Protein AF-A0A251TG34-F1 (afdb_monomer_lite)

Foldseek 3Di:
DDPDDDPVVCVVLVPPPVNVVVLVVQCCPLVPDPFDPQVSVLSNLLSVLLVVLVSVQVCCCVPVVDDDDVVVSVVSSLVSSVVCCVVPPPPDPDDSVCSVVVVCVSRGD

Sequence (109 aa):
MCICSNEESTRWCRIQQVFALELKDLANIHKSNNGSQRWKKVVSLVTQAAIWVIWKSRNEAVFEGKQPYVNKMKEEIKMLGYTWIKSRVKNVSISWSDWCNFDLICFGV

Organism: Helianthus annuus (NCBI:txid4232)

Radius of gyration: 16.5 Å; chains: 1; bounding box: 30×48×39 Å

Structure (mmCIF, N/CA/C/O backbone):
data_AF-A0A251TG34-F1
#
_entry.id   AF-A0A251TG34-F1
#
loop_
_atom_site.group_PDB
_atom_site.id
_atom_site.type_symbol
_atom_site.label_atom_id
_atom_site.label_alt_id
_atom_site.label_comp_id
_atom_site.label_asym_id
_atom_site.label_entity_id
_atom_site.label_seq_id
_atom_site.pdbx_PDB_ins_code
_atom_site.Cartn_x
_atom_site.Cartn_y
_atom_site.Cartn_z
_atom_site.occupancy
_atom_site.B_iso_or_equiv
_atom_site.auth_seq_id
_atom_site.auth_comp_id
_atom_site.auth_asym_id
_atom_site.auth_atom_id
_atom_site.pdbx_PDB_model_num
ATOM 1 N N . MET A 1 1 ? 6.131 -38.479 13.793 1.00 33.00 1 MET A N 1
ATOM 2 C CA . MET A 1 1 ? 6.778 -37.161 13.969 1.00 33.00 1 MET A CA 1
ATOM 3 C C . MET A 1 1 ? 5.825 -36.127 13.390 1.00 33.00 1 MET A C 1
ATOM 5 O O . MET A 1 1 ? 5.392 -36.294 12.259 1.00 33.00 1 MET A O 1
ATOM 9 N N . CYS A 1 2 ? 5.338 -35.224 14.234 1.00 27.62 2 CYS A N 1
ATOM 10 C CA . CYS A 1 2 ? 4.005 -34.624 14.150 1.00 27.62 2 CYS A CA 1
ATOM 11 C C . CYS A 1 2 ? 3.811 -33.640 12.983 1.00 27.62 2 CYS A C 1
ATOM 13 O O . CYS A 1 2 ? 4.526 -32.649 12.887 1.00 27.62 2 CYS A O 1
ATOM 15 N N . ILE A 1 3 ? 2.777 -33.870 12.166 1.00 37.56 3 ILE A N 1
ATOM 16 C CA . ILE A 1 3 ? 2.163 -32.858 11.293 1.00 37.56 3 ILE A CA 1
ATOM 17 C C . ILE A 1 3 ? 0.923 -32.339 12.034 1.00 37.56 3 ILE A C 1
ATOM 19 O O . ILE A 1 3 ? -0.199 -32.726 11.738 1.00 37.56 3 ILE A O 1
ATOM 23 N N . CYS A 1 4 ? 1.139 -31.505 13.050 1.00 40.94 4 CYS A N 1
ATOM 24 C CA . CYS A 1 4 ? 0.082 -30.773 13.754 1.00 40.94 4 CYS A CA 1
ATOM 25 C C . CYS A 1 4 ? 0.560 -29.333 13.959 1.00 40.94 4 CYS A C 1
ATOM 27 O O . CYS A 1 4 ? 1.052 -29.009 15.034 1.00 40.94 4 CYS A O 1
ATOM 29 N N . SER A 1 5 ? 0.518 -28.471 12.935 1.00 41.12 5 SER A N 1
ATOM 30 C CA . SER A 1 5 ? 0.885 -27.049 13.128 1.00 41.12 5 SER A CA 1
ATOM 31 C C . SER A 1 5 ? 0.214 -26.051 12.176 1.00 41.12 5 SER A C 1
ATOM 33 O O . SER A 1 5 ? 0.706 -24.939 12.046 1.00 41.12 5 SER A O 1
ATOM 35 N N . ASN A 1 6 ? -0.902 -26.389 11.520 1.00 44.41 6 ASN A N 1
ATOM 36 C CA . ASN A 1 6 ? -1.619 -25.406 10.684 1.00 44.41 6 ASN A CA 1
ATOM 37 C C . ASN A 1 6 ? -2.959 -24.930 11.265 1.00 44.41 6 ASN A C 1
ATOM 39 O O . ASN A 1 6 ? -3.567 -24.028 10.695 1.00 44.41 6 ASN A O 1
ATOM 43 N N . GLU A 1 7 ? -3.411 -25.476 12.398 1.00 45.06 7 GLU A N 1
ATOM 44 C CA . GLU A 1 7 ? -4.741 -25.159 12.944 1.00 45.06 7 GLU A CA 1
ATOM 45 C C . GLU A 1 7 ? -4.711 -24.266 14.199 1.00 45.06 7 GLU A C 1
ATOM 47 O O . GLU A 1 7 ? -5.684 -23.575 14.491 1.00 45.06 7 GLU A O 1
ATOM 52 N N . GLU A 1 8 ? -3.581 -24.174 14.910 1.00 43.03 8 GLU A N 1
ATOM 53 C CA . GLU A 1 8 ? -3.487 -23.315 16.103 1.00 43.03 8 GLU A CA 1
ATOM 54 C C . GLU A 1 8 ? -3.207 -21.841 15.781 1.00 43.03 8 GLU A C 1
ATOM 56 O O . GLU A 1 8 ? -3.725 -20.955 16.464 1.00 43.03 8 GLU A O 1
ATOM 61 N N . SER A 1 9 ? -2.465 -21.531 14.712 1.00 45.62 9 SER A N 1
ATOM 62 C CA . SER A 1 9 ? -2.134 -20.134 14.386 1.00 45.62 9 SER A CA 1
ATOM 63 C C . SER A 1 9 ? -3.344 -19.324 13.903 1.00 45.62 9 SER A C 1
ATOM 65 O O . SER A 1 9 ? -3.435 -18.124 14.164 1.00 45.62 9 SER A O 1
ATOM 67 N N . THR A 1 10 ? -4.312 -19.957 13.235 1.00 45.34 10 THR A N 1
ATOM 68 C CA . THR A 1 10 ? -5.528 -19.279 12.748 1.00 45.34 10 THR A CA 1
ATOM 69 C C . THR A 1 10 ? -6.458 -18.889 13.897 1.00 45.34 10 THR A C 1
ATOM 71 O O . THR A 1 10 ? -7.059 -17.810 13.875 1.00 45.34 10 THR A O 1
ATOM 74 N N . ARG A 1 11 ? -6.517 -19.729 14.938 1.00 45.06 11 ARG A N 1
ATOM 75 C CA . ARG A 1 11 ? -7.343 -19.534 16.132 1.00 45.06 11 ARG A CA 1
ATOM 76 C C . ARG A 1 11 ? -6.800 -18.430 17.044 1.00 45.06 11 ARG A C 1
ATOM 78 O O . ARG A 1 11 ? -7.590 -17.657 17.584 1.00 45.06 11 ARG A O 1
ATOM 85 N N . TRP A 1 12 ? -5.476 -18.296 17.138 1.00 41.66 12 TRP A N 1
ATOM 86 C CA . TRP A 1 12 ? -4.817 -17.192 17.850 1.00 41.66 12 TRP A CA 1
ATOM 87 C C . TRP A 1 12 ? -5.003 -15.840 17.157 1.00 41.66 12 TRP A C 1
ATOM 89 O O . TRP A 1 12 ? -5.286 -14.843 17.816 1.00 41.66 12 TRP A O 1
ATOM 99 N N . CYS A 1 13 ? -4.912 -15.794 15.827 1.00 53.34 13 CYS A N 1
ATOM 100 C CA . CYS A 1 13 ? -4.999 -14.528 15.099 1.00 53.34 13 CYS A CA 1
ATOM 101 C C . CYS A 1 13 ? -6.440 -14.085 14.761 1.00 53.34 13 CYS A C 1
ATOM 103 O O . CYS A 1 13 ? -6.615 -12.989 14.228 1.00 53.34 13 CYS A O 1
ATOM 105 N N . ARG A 1 14 ? -7.474 -14.913 15.014 1.00 51.19 14 ARG A N 1
ATOM 106 C CA . ARG A 1 14 ? -8.870 -14.701 14.545 1.00 51.19 14 ARG A CA 1
ATOM 107 C C . ARG A 1 14 ? -8.937 -14.226 13.082 1.00 51.19 14 ARG A C 1
ATOM 109 O O . ARG A 1 14 ? -9.779 -13.402 12.694 1.00 51.19 14 ARG A O 1
ATOM 116 N N . ILE A 1 15 ? -8.016 -14.707 12.252 1.00 53.34 15 ILE A N 1
ATOM 117 C CA . ILE A 1 15 ? -8.010 -14.389 10.828 1.00 53.34 15 ILE A CA 1
ATOM 118 C C . ILE A 1 15 ? -9.104 -15.257 10.219 1.00 53.34 15 ILE A C 1
ATOM 120 O O . ILE A 1 15 ? -9.033 -16.482 10.279 1.00 53.34 15 ILE A O 1
ATOM 124 N N . GLN A 1 16 ? -10.150 -14.620 9.686 1.00 49.69 16 GLN A N 1
ATOM 125 C CA . GLN A 1 16 ? -11.198 -15.329 8.959 1.00 49.69 16 GLN A CA 1
ATOM 126 C C . GLN A 1 16 ? -10.549 -16.143 7.839 1.00 49.69 16 GLN A C 1
ATOM 128 O O . GLN A 1 16 ? -9.743 -15.623 7.070 1.00 49.69 16 GLN A O 1
ATOM 133 N N . GLN A 1 17 ? -10.908 -17.418 7.756 1.00 49.72 17 GLN A N 1
ATOM 134 C CA . GLN A 1 17 ? -10.348 -18.376 6.805 1.00 49.72 17 GLN A CA 1
ATOM 135 C C . GLN A 1 17 ? -10.550 -17.931 5.342 1.00 49.72 17 GLN A C 1
ATOM 137 O O . GLN A 1 17 ? -9.680 -18.159 4.506 1.00 49.72 17 GLN A O 1
ATOM 142 N N . VAL A 1 18 ? -11.637 -17.192 5.073 1.00 49.31 18 VAL A N 1
ATOM 143 C CA . VAL A 1 18 ? -11.920 -16.504 3.797 1.00 49.31 18 VAL A CA 1
ATOM 144 C C . VAL A 1 18 ? -10.809 -15.516 3.434 1.00 49.31 18 VAL A C 1
ATOM 146 O O . VAL A 1 18 ? -10.332 -15.511 2.307 1.00 49.31 18 VAL A O 1
ATOM 149 N N . PHE A 1 19 ? -10.313 -14.759 4.416 1.00 52.78 19 PHE A N 1
ATOM 150 C CA . PHE A 1 19 ? -9.220 -13.814 4.220 1.00 52.78 19 PHE A CA 1
ATOM 151 C C . PHE A 1 19 ? -7.936 -14.544 3.823 1.00 52.78 19 PHE A C 1
ATOM 153 O O . PHE A 1 19 ? -7.281 -14.153 2.873 1.00 52.78 19 PHE A O 1
ATOM 160 N N . ALA A 1 20 ? -7.581 -15.647 4.490 1.00 52.34 20 ALA A N 1
ATOM 161 C CA . ALA A 1 20 ? -6.376 -16.409 4.144 1.00 52.34 20 ALA A CA 1
ATOM 162 C C . ALA A 1 20 ? -6.421 -16.985 2.715 1.00 52.34 20 ALA A C 1
ATOM 164 O O . ALA A 1 20 ? -5.388 -17.036 2.044 1.00 52.34 20 ALA A O 1
ATOM 165 N N . LEU A 1 21 ? -7.610 -17.383 2.253 1.00 53.66 21 LEU A N 1
AT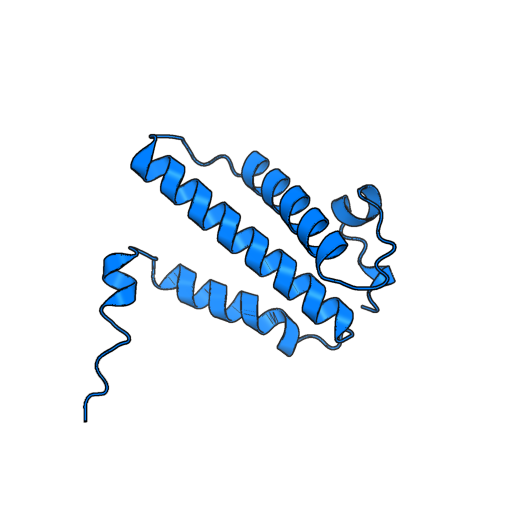OM 166 C CA . LEU A 1 21 ? -7.848 -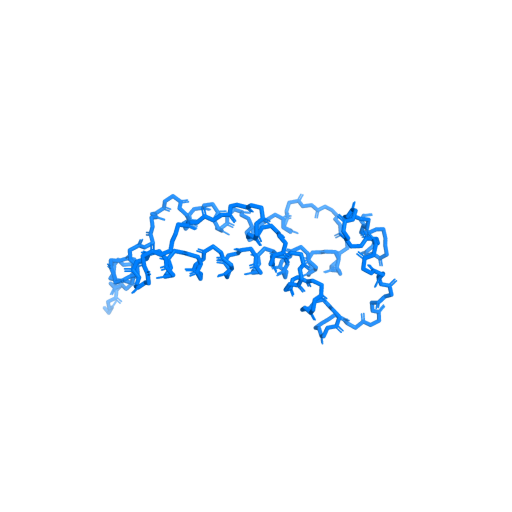17.826 0.881 1.00 53.66 21 LEU A CA 1
ATOM 167 C C . LEU A 1 21 ? -7.648 -16.665 -0.109 1.00 53.66 21 LEU A C 1
ATOM 169 O O . LEU A 1 21 ? -6.792 -16.751 -0.986 1.00 53.66 21 LEU A O 1
ATOM 173 N N . GLU A 1 22 ? -8.326 -15.538 0.118 1.00 58.38 22 GLU A N 1
ATOM 174 C CA . GLU A 1 22 ? -8.205 -14.332 -0.711 1.00 58.38 22 GLU A CA 1
ATOM 175 C C . GLU A 1 22 ? -6.775 -13.776 -0.731 1.00 58.38 22 GLU A C 1
ATOM 177 O O . GLU A 1 22 ? -6.289 -13.346 -1.772 1.00 58.38 22 GLU A O 1
ATOM 182 N N . LEU A 1 23 ? -6.053 -13.827 0.394 1.00 58.25 23 LEU A N 1
ATOM 183 C CA . LEU A 1 23 ? -4.654 -13.409 0.474 1.00 58.25 23 LEU A CA 1
ATOM 184 C C . LEU A 1 23 ? -3.731 -14.323 -0.323 1.00 58.25 23 LEU A C 1
ATOM 186 O O . LEU A 1 23 ? -2.774 -13.839 -0.925 1.00 58.25 23 LEU A O 1
ATOM 190 N N . LYS A 1 24 ? -3.998 -15.631 -0.333 1.00 60.75 24 LYS A N 1
ATOM 191 C CA . LYS A 1 24 ? -3.239 -16.595 -1.132 1.00 60.75 24 LYS A CA 1
ATOM 192 C C . LYS A 1 24 ? -3.466 -16.354 -2.623 1.00 60.75 24 LYS A C 1
ATOM 194 O O . LYS A 1 24 ? -2.510 -16.410 -3.396 1.00 60.75 24 LYS A O 1
ATOM 199 N N . ASP A 1 25 ? -4.692 -16.033 -3.013 1.00 62.25 25 ASP A N 1
ATOM 200 C CA . ASP A 1 25 ? -5.040 -15.733 -4.400 1.00 62.25 25 ASP A CA 1
ATOM 201 C C . ASP A 1 25 ? -4.455 -14.383 -4.838 1.00 62.25 25 ASP A C 1
ATOM 203 O O . ASP A 1 25 ? -3.781 -14.302 -5.867 1.00 62.25 25 ASP A O 1
ATOM 207 N N . LEU A 1 26 ? -4.564 -13.354 -3.994 1.00 60.84 26 LEU A N 1
ATOM 208 C CA . LEU A 1 26 ? -3.962 -12.034 -4.198 1.00 60.84 26 LEU A CA 1
ATOM 209 C C . LEU A 1 26 ? -2.423 -12.099 -4.238 1.00 60.84 26 LEU A C 1
ATOM 211 O O . LEU A 1 26 ? -1.786 -11.401 -5.029 1.00 60.84 26 LEU A O 1
ATOM 215 N N . ALA A 1 27 ? -1.809 -12.971 -3.434 1.00 60.53 27 ALA A N 1
ATOM 216 C CA . ALA A 1 27 ? -0.375 -13.246 -3.479 1.00 60.53 27 ALA A CA 1
ATOM 217 C C . ALA A 1 27 ? 0.044 -13.981 -4.763 1.00 60.53 27 ALA A C 1
ATOM 219 O O . ALA A 1 27 ? 1.183 -13.838 -5.197 1.00 60.53 27 ALA A O 1
ATOM 220 N N . ASN A 1 28 ? -0.856 -14.736 -5.399 1.00 63.50 28 ASN A N 1
ATOM 221 C CA . ASN A 1 28 ? -0.576 -15.477 -6.628 1.00 63.50 28 ASN A CA 1
ATOM 222 C C . ASN A 1 28 ? -0.937 -14.716 -7.917 1.00 63.50 28 ASN A C 1
ATOM 224 O O . ASN A 1 28 ?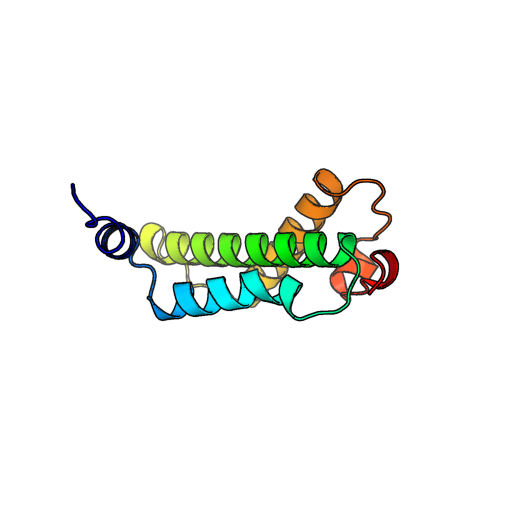 -0.589 -15.204 -8.992 1.00 63.50 28 ASN A O 1
ATOM 228 N N . ILE A 1 29 ? -1.532 -13.516 -7.850 1.00 64.00 29 ILE A N 1
ATOM 229 C CA . ILE A 1 29 ? -1.832 -12.669 -9.031 1.00 64.00 29 ILE A CA 1
ATOM 230 C C . ILE A 1 29 ? -0.599 -12.450 -9.916 1.00 64.00 29 ILE A C 1
ATOM 232 O O . ILE A 1 29 ? -0.681 -12.401 -11.142 1.00 64.00 29 ILE A O 1
ATOM 236 N N . HIS A 1 30 ? 0.585 -12.365 -9.313 1.00 59.44 30 HIS A N 1
ATOM 237 C CA . HIS A 1 30 ? 1.819 -12.182 -10.065 1.00 59.44 30 HIS A CA 1
ATOM 238 C C . HIS A 1 30 ? 2.222 -13.426 -10.889 1.00 59.44 30 HIS A C 1
ATOM 240 O O . HIS A 1 30 ? 3.113 -13.341 -11.733 1.00 59.44 30 HIS A O 1
ATOM 246 N N . LYS A 1 31 ? 1.650 -14.609 -10.623 1.00 61.97 31 LYS A N 1
ATOM 247 C CA . LYS A 1 31 ? 1.973 -15.864 -11.325 1.00 61.97 31 LYS A CA 1
ATOM 248 C C . LYS A 1 31 ? 1.120 -16.068 -12.574 1.00 61.97 31 LYS A C 1
ATOM 250 O O . LYS A 1 31 ? 1.616 -16.677 -13.513 1.00 61.97 31 LYS A O 1
ATOM 255 N N . SER A 1 32 ? -0.105 -15.545 -12.595 1.00 57.31 32 SER A N 1
ATOM 256 C CA . SER A 1 32 ? -1.039 -15.685 -13.720 1.00 57.31 32 SER A CA 1
ATOM 257 C C . SER A 1 32 ? -0.855 -14.634 -14.819 1.00 57.31 32 SER A C 1
ATOM 259 O O . SER A 1 32 ? -1.343 -14.842 -15.924 1.00 57.31 32 SER A O 1
ATOM 261 N N . ASN A 1 33 ? -0.137 -13.534 -14.551 1.00 59.38 33 ASN A N 1
ATOM 262 C CA . ASN A 1 33 ? 0.080 -12.463 -15.528 1.00 59.38 33 ASN A CA 1
ATOM 26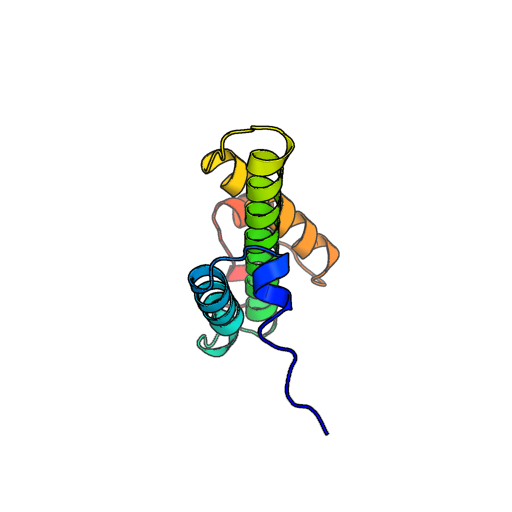3 C C . ASN A 1 33 ? 1.442 -12.545 -16.244 1.00 59.38 33 ASN A C 1
ATOM 265 O O . ASN A 1 33 ? 2.478 -12.826 -15.628 1.00 59.38 33 ASN A O 1
ATOM 269 N N . ASN A 1 34 ? 1.446 -12.201 -17.537 1.00 61.31 34 ASN A N 1
ATOM 270 C CA . ASN A 1 34 ? 2.625 -12.143 -18.418 1.00 61.31 34 ASN A CA 1
ATOM 271 C C . ASN A 1 34 ? 3.495 -10.877 -18.241 1.00 61.31 34 ASN A C 1
ATOM 273 O O . ASN A 1 34 ? 4.367 -10.620 -19.064 1.00 61.31 34 ASN A O 1
ATOM 277 N N . GLY A 1 35 ? 3.293 -10.097 -17.174 1.00 67.94 35 GLY A N 1
ATOM 278 C CA . GLY A 1 35 ? 4.067 -8.874 -16.925 1.00 67.94 35 GLY A CA 1
ATOM 279 C C . GLY A 1 35 ? 5.526 -9.141 -16.534 1.00 67.94 35 GLY A C 1
ATOM 280 O O . GLY A 1 35 ? 5.891 -10.247 -16.113 1.00 67.94 35 GLY A O 1
ATOM 281 N N . SER A 1 36 ? 6.377 -8.114 -16.612 1.00 78.56 36 SER A N 1
ATOM 282 C CA . SER A 1 36 ? 7.789 -8.245 -16.235 1.00 78.56 36 SER A CA 1
ATOM 283 C C . SER A 1 36 ? 7.971 -8.664 -14.764 1.00 78.56 36 SER A C 1
ATOM 285 O O . SER A 1 36 ? 7.128 -8.415 -13.897 1.00 78.56 36 SER A O 1
ATOM 287 N N . GLN A 1 37 ? 9.131 -9.240 -14.427 1.00 79.00 37 GLN A N 1
ATOM 288 C CA . GLN A 1 37 ? 9.477 -9.559 -13.029 1.00 79.00 37 GLN A CA 1
ATOM 289 C C . GLN A 1 37 ? 9.428 -8.328 -12.115 1.00 79.00 37 GLN A C 1
ATOM 291 O O . GLN A 1 37 ? 9.123 -8.420 -10.924 1.00 79.00 37 GLN A O 1
ATOM 296 N N . ARG A 1 38 ? 9.703 -7.153 -12.685 1.00 79.75 38 ARG A N 1
ATOM 297 C CA . ARG A 1 38 ? 9.641 -5.885 -11.973 1.00 79.75 38 ARG A CA 1
ATOM 298 C C . ARG A 1 38 ? 8.201 -5.510 -11.639 1.00 79.75 38 ARG A C 1
ATOM 300 O O . ARG A 1 38 ? 7.933 -5.162 -10.491 1.00 79.75 38 ARG A O 1
ATOM 307 N N . TRP A 1 39 ? 7.286 -5.643 -12.598 1.00 81.81 39 TRP A N 1
ATOM 308 C CA . TRP A 1 39 ? 5.855 -5.434 -12.385 1.00 81.81 39 TRP A CA 1
ATOM 309 C C . TRP A 1 39 ? 5.304 -6.392 -11.324 1.00 81.81 39 TRP A C 1
ATOM 311 O O . TRP A 1 39 ? 4.674 -5.963 -10.358 1.00 81.81 39 TRP A O 1
ATOM 321 N N . LYS A 1 40 ? 5.652 -7.681 -11.420 1.00 80.88 40 LYS A N 1
ATOM 322 C CA . LYS A 1 40 ? 5.272 -8.713 -10.441 1.00 80.88 40 LYS A CA 1
ATOM 323 C C . LYS A 1 40 ? 5.703 -8.350 -9.019 1.00 80.88 40 LYS A C 1
ATOM 325 O O . LYS A 1 40 ? 4.919 -8.472 -8.077 1.00 80.88 40 LYS A O 1
ATOM 330 N N . LYS A 1 41 ? 6.932 -7.845 -8.864 1.00 82.31 41 LYS A N 1
ATOM 331 C CA . LYS A 1 41 ? 7.461 -7.381 -7.574 1.00 82.31 41 LYS A CA 1
ATOM 332 C C . LYS A 1 41 ? 6.696 -6.172 -7.032 1.00 82.31 41 LYS A C 1
ATOM 334 O O . LYS A 1 41 ? 6.433 -6.118 -5.834 1.00 82.31 41 LYS A O 1
ATOM 339 N N . VAL A 1 42 ? 6.332 -5.221 -7.892 1.00 84.00 42 VAL A N 1
ATOM 340 C CA . VAL A 1 42 ? 5.530 -4.048 -7.509 1.00 84.00 42 VAL A CA 1
ATOM 341 C C . VAL A 1 42 ? 4.153 -4.470 -7.020 1.00 84.00 42 VAL A C 1
ATOM 343 O O . VAL A 1 42 ? 3.780 -4.113 -5.906 1.00 84.00 42 VAL A O 1
ATOM 346 N N . VAL A 1 43 ? 3.438 -5.291 -7.790 1.00 81.75 43 VAL A N 1
ATOM 347 C CA . VAL A 1 43 ? 2.110 -5.792 -7.408 1.00 81.75 43 VAL A CA 1
ATOM 348 C C . VAL A 1 43 ? 2.172 -6.542 -6.082 1.00 81.75 43 VAL A C 1
ATOM 350 O O . VAL A 1 43 ? 1.386 -6.258 -5.184 1.00 81.75 43 VAL A O 1
ATOM 353 N N . SER A 1 44 ? 3.162 -7.421 -5.899 1.00 82.88 44 SER A N 1
ATOM 354 C CA . SER A 1 44 ? 3.344 -8.123 -4.625 1.00 82.88 44 SER A CA 1
ATOM 355 C C . SER A 1 44 ? 3.570 -7.170 -3.444 1.00 82.88 44 SER A C 1
ATOM 357 O O . SER A 1 44 ? 3.092 -7.457 -2.348 1.00 82.88 44 SER A O 1
ATOM 359 N N . LEU A 1 45 ? 4.298 -6.063 -3.626 1.00 86.44 45 LEU A N 1
ATOM 360 C CA . LEU A 1 45 ? 4.518 -5.074 -2.564 1.00 86.44 45 LEU A CA 1
ATOM 361 C C . LEU A 1 45 ? 3.232 -4.314 -2.218 1.00 86.44 45 LEU A C 1
ATOM 363 O O . LEU A 1 45 ? 2.965 -4.090 -1.040 1.00 86.44 45 LEU A O 1
ATOM 367 N N . VAL A 1 46 ? 2.418 -3.962 -3.217 1.00 86.81 46 VAL A N 1
ATOM 368 C CA . VAL A 1 46 ? 1.106 -3.323 -3.000 1.00 86.81 46 VAL A CA 1
ATOM 369 C C . VAL A 1 46 ? 0.159 -4.250 -2.272 1.00 86.81 46 VAL A C 1
ATOM 371 O O . VAL A 1 46 ? -0.483 -3.836 -1.313 1.00 86.81 46 VAL A O 1
ATOM 374 N N . THR A 1 47 ? 0.110 -5.511 -2.694 1.00 84.62 47 THR A N 1
ATOM 375 C CA . THR A 1 47 ? -0.658 -6.555 -2.025 1.00 84.62 47 THR A CA 1
ATOM 376 C C . THR A 1 47 ? -0.276 -6.628 -0.550 1.00 84.62 47 THR A C 1
ATOM 378 O O . THR A 1 47 ? -1.142 -6.532 0.311 1.00 84.62 47 THR A O 1
ATOM 381 N N . GLN A 1 48 ? 1.018 -6.701 -0.228 1.00 85.38 48 GLN A N 1
ATOM 382 C CA . GLN A 1 48 ? 1.475 -6.722 1.166 1.00 85.38 48 GLN A CA 1
ATOM 383 C C . GLN A 1 48 ? 1.085 -5.447 1.935 1.00 85.38 48 GLN A C 1
ATOM 385 O O . GLN A 1 48 ? 0.682 -5.538 3.093 1.00 85.38 48 GLN A O 1
ATOM 390 N N . ALA A 1 49 ? 1.153 -4.272 1.300 1.00 88.81 49 ALA A N 1
ATOM 391 C CA . ALA A 1 49 ? 0.720 -3.014 1.908 1.00 88.81 49 ALA A CA 1
ATOM 392 C C . ALA A 1 49 ? -0.792 -3.006 2.201 1.00 88.81 49 ALA A C 1
ATOM 394 O O . ALA A 1 49 ? -1.206 -2.587 3.280 1.00 88.81 49 ALA A O 1
ATOM 395 N N . ALA A 1 50 ? -1.613 -3.527 1.283 1.00 87.00 50 ALA A N 1
ATOM 396 C CA . ALA A 1 50 ? -3.053 -3.685 1.474 1.00 87.00 50 ALA A CA 1
ATOM 397 C C . ALA A 1 50 ? -3.374 -4.595 2.662 1.00 87.00 50 ALA A C 1
ATOM 399 O O . ALA A 1 50 ? -4.144 -4.216 3.544 1.00 87.00 50 ALA A O 1
ATOM 400 N N . ILE A 1 51 ? -2.717 -5.754 2.731 1.00 86.50 51 ILE A N 1
ATOM 401 C CA . ILE A 1 51 ? -2.865 -6.707 3.837 1.00 86.50 51 ILE A CA 1
ATOM 402 C C . ILE A 1 51 ? -2.522 -6.045 5.169 1.00 86.50 51 ILE A C 1
ATOM 404 O O . ILE A 1 51 ? -3.277 -6.169 6.134 1.00 86.50 51 ILE A O 1
ATOM 408 N N . TRP A 1 52 ? -1.405 -5.317 5.211 1.00 89.38 52 TRP A N 1
ATOM 409 C CA . TRP A 1 52 ? -0.957 -4.618 6.407 1.00 89.38 52 TRP A CA 1
ATOM 410 C C . TRP A 1 52 ? -1.976 -3.585 6.894 1.00 89.38 52 TRP A C 1
ATOM 412 O O . TRP A 1 52 ? -2.332 -3.588 8.071 1.00 89.38 52 TRP A O 1
ATOM 422 N N . VAL A 1 53 ? -2.484 -2.730 6.001 1.00 90.56 53 VAL A N 1
ATOM 423 C CA . VAL A 1 53 ? -3.474 -1.700 6.361 1.00 90.56 53 VAL A CA 1
ATOM 424 C C . VAL A 1 53 ? -4.778 -2.331 6.847 1.00 90.56 53 VAL A C 1
ATOM 426 O O . VAL A 1 53 ? -5.367 -1.851 7.814 1.00 90.56 53 VAL A O 1
ATOM 429 N N . ILE A 1 54 ? -5.214 -3.434 6.235 1.00 87.12 54 ILE A N 1
ATOM 430 C CA . ILE A 1 54 ? -6.418 -4.147 6.677 1.00 87.12 54 ILE A CA 1
ATOM 431 C C . ILE A 1 54 ? -6.218 -4.753 8.065 1.00 87.12 54 ILE A C 1
ATOM 433 O O . ILE A 1 54 ? -7.069 -4.583 8.938 1.00 87.12 54 ILE A O 1
ATOM 437 N N . TRP A 1 55 ? -5.089 -5.422 8.294 1.00 89.62 55 TRP A N 1
ATOM 438 C CA . TRP A 1 55 ? -4.753 -5.966 9.607 1.00 89.62 55 TRP A CA 1
ATOM 439 C C . TRP A 1 55 ? -4.688 -4.866 10.675 1.00 89.62 55 TRP A C 1
ATOM 441 O O . TRP A 1 55 ? -5.314 -4.991 11.727 1.00 89.62 55 TRP A O 1
ATOM 451 N N . LYS A 1 56 ? -4.012 -3.752 10.375 1.00 90.31 56 LYS A N 1
ATOM 452 C CA . LYS A 1 56 ? -3.910 -2.589 11.263 1.00 90.31 56 LYS A CA 1
ATOM 453 C C . LYS A 1 56 ? -5.290 -2.014 11.590 1.00 90.31 56 LYS A C 1
ATOM 455 O O . LYS A 1 56 ? -5.601 -1.840 12.761 1.00 90.31 56 LYS A O 1
ATOM 460 N N . SER A 1 57 ? -6.140 -1.791 10.585 1.00 90.19 57 SER A N 1
ATOM 461 C CA . SER A 1 57 ? -7.492 -1.258 10.793 1.00 90.19 57 SER A CA 1
ATOM 462 C C . SER A 1 57 ? -8.358 -2.182 11.653 1.00 90.19 57 SER A C 1
ATOM 464 O O . SER A 1 57 ? -9.106 -1.706 12.505 1.00 90.19 57 SER A O 1
ATOM 466 N N . ARG A 1 58 ? -8.234 -3.505 11.488 1.00 86.44 58 ARG A N 1
ATOM 467 C CA . ARG A 1 58 ? -8.927 -4.476 12.348 1.00 86.44 58 ARG A CA 1
ATOM 468 C C . ARG A 1 58 ? -8.449 -4.403 13.795 1.00 86.44 58 ARG A C 1
ATOM 470 O O . ARG A 1 58 ? -9.274 -4.481 14.699 1.00 86.44 58 ARG A O 1
ATOM 477 N N . ASN A 1 59 ? -7.148 -4.241 14.017 1.00 89.31 59 ASN A N 1
ATOM 478 C CA . ASN A 1 59 ? -6.611 -4.078 15.364 1.00 89.31 59 ASN A CA 1
ATOM 479 C C . ASN A 1 59 ? -7.077 -2.772 16.005 1.00 89.31 59 ASN A C 1
ATOM 481 O O . ASN A 1 59 ? -7.525 -2.792 17.144 1.00 89.31 59 ASN A O 1
ATOM 485 N N . GLU A 1 60 ? -7.049 -1.658 15.275 1.00 90.06 60 GLU A N 1
ATOM 486 C CA . GLU A 1 60 ? -7.579 -0.380 15.763 1.00 90.06 60 GLU A CA 1
ATOM 487 C C . GLU A 1 60 ? -9.069 -0.493 16.139 1.00 90.06 60 GLU A C 1
ATOM 489 O O . GLU A 1 60 ? -9.497 0.043 17.159 1.00 90.06 60 GLU A O 1
ATOM 494 N N . ALA A 1 61 ? -9.860 -1.249 15.373 1.00 87.81 61 ALA A N 1
ATOM 495 C CA . ALA A 1 61 ? -11.260 -1.496 15.707 1.00 87.81 61 ALA A CA 1
ATOM 496 C C . ALA A 1 61 ? -11.440 -2.332 16.980 1.00 87.81 61 ALA A C 1
ATOM 498 O O . ALA A 1 61 ? -12.312 -2.034 17.793 1.00 87.81 61 ALA A O 1
ATOM 499 N N . VAL A 1 62 ? -10.613 -3.363 17.171 1.00 87.38 62 VAL A N 1
ATOM 500 C CA . VAL A 1 62 ? -10.702 -4.267 18.327 1.00 87.38 62 VAL A CA 1
ATOM 501 C C . VAL A 1 62 ? -10.168 -3.624 19.608 1.00 87.38 62 VAL A C 1
ATOM 503 O O . VAL A 1 62 ? -10.784 -3.779 20.659 1.00 87.38 62 VAL A O 1
ATOM 506 N N . PHE A 1 63 ? -9.032 -2.931 19.540 1.00 90.44 63 PHE A N 1
ATOM 507 C CA . PHE A 1 63 ? -8.316 -2.436 20.720 1.00 90.44 63 PHE A CA 1
ATOM 508 C C . PHE A 1 63 ? -8.616 -0.974 21.050 1.00 90.44 63 PHE A C 1
ATOM 510 O O . PHE A 1 63 ? -8.536 -0.591 22.213 1.00 90.44 63 PHE A O 1
ATOM 517 N N . GLU A 1 64 ? -8.970 -0.161 20.054 1.00 93.12 64 GLU A N 1
ATOM 518 C CA . GLU A 1 64 ? -9.194 1.280 20.230 1.00 93.12 64 GLU A CA 1
ATOM 519 C C . GLU A 1 64 ? -10.649 1.691 19.952 1.00 93.12 64 GLU A C 1
ATOM 521 O O . GLU A 1 64 ? -10.990 2.866 20.070 1.00 93.12 64 GLU A O 1
ATOM 526 N N . GLY A 1 65 ? -11.517 0.750 19.557 1.00 89.50 65 GLY A N 1
ATOM 527 C CA . GLY A 1 65 ? -12.920 1.025 19.228 1.00 89.50 65 GLY A CA 1
ATOM 528 C C . GLY A 1 65 ? -13.111 1.903 17.985 1.00 89.50 65 GLY A C 1
ATOM 529 O O . GLY A 1 65 ? -14.191 2.457 17.777 1.00 89.50 65 GLY A O 1
ATOM 530 N N . LYS A 1 66 ? -12.074 2.060 17.151 1.00 88.69 66 LYS A N 1
ATOM 531 C CA . LYS A 1 66 ? -12.127 2.887 15.939 1.00 88.69 66 LYS A CA 1
ATOM 532 C C . LYS A 1 66 ? -12.899 2.179 14.828 1.00 88.69 66 LYS A C 1
ATOM 534 O O . LYS A 1 66 ? -12.619 1.035 14.490 1.00 88.69 66 LYS A O 1
ATOM 539 N N . GLN A 1 67 ? -13.832 2.878 14.191 1.00 88.25 67 GLN A N 1
ATOM 540 C CA . GLN A 1 67 ? -14.552 2.320 13.045 1.00 88.25 67 GLN A CA 1
ATOM 541 C C . GLN A 1 67 ? -13.652 2.284 11.794 1.00 88.25 67 GLN A C 1
ATOM 543 O O . GLN A 1 67 ? -13.031 3.302 11.468 1.00 88.25 67 GLN A O 1
ATOM 548 N N . PRO A 1 68 ? -13.581 1.152 11.065 1.00 86.62 68 PRO A N 1
ATOM 549 C CA . PRO A 1 68 ? -12.863 1.078 9.798 1.00 86.62 68 PRO A CA 1
ATOM 550 C C . PRO A 1 68 ? -13.416 2.086 8.786 1.00 86.62 68 PRO A C 1
ATOM 552 O O . PRO A 1 68 ? -14.612 2.099 8.498 1.00 86.62 68 PRO A O 1
ATOM 555 N N . TYR A 1 69 ? -12.541 2.909 8.205 1.00 89.62 69 TYR A N 1
ATOM 556 C CA . TYR A 1 69 ? -12.918 3.863 7.163 1.00 89.62 69 TYR A CA 1
ATOM 557 C C . TYR A 1 69 ? -12.196 3.545 5.856 1.00 89.62 69 TYR A C 1
ATOM 559 O O . TYR A 1 69 ? -11.009 3.825 5.683 1.00 89.62 69 TYR A O 1
ATOM 567 N N . VAL A 1 70 ? -12.941 2.963 4.917 1.00 86.88 70 VAL A N 1
ATOM 568 C CA . VAL A 1 70 ? -12.402 2.395 3.673 1.00 86.88 70 VAL A CA 1
ATOM 569 C C . VAL A 1 70 ? -11.627 3.420 2.840 1.00 86.88 70 VAL A C 1
ATOM 571 O O . VAL A 1 70 ? -10.592 3.074 2.276 1.00 86.88 70 VAL A O 1
ATOM 574 N N . ASN A 1 71 ? -12.069 4.680 2.767 1.00 89.44 71 ASN A N 1
ATOM 575 C CA . ASN A 1 71 ? -11.353 5.694 1.979 1.00 89.44 71 ASN A CA 1
ATOM 576 C C . ASN A 1 71 ? -9.991 6.034 2.594 1.00 89.44 71 ASN A C 1
ATOM 578 O O . ASN A 1 71 ? -8.992 6.034 1.879 1.00 89.44 71 ASN A O 1
ATOM 582 N N . LYS A 1 72 ? -9.922 6.197 3.920 1.00 90.06 72 LYS A N 1
ATOM 583 C CA . LYS A 1 72 ? -8.646 6.383 4.625 1.00 90.06 72 LYS A CA 1
ATOM 584 C C . LYS A 1 72 ? -7.733 5.171 4.465 1.00 90.06 72 LYS A C 1
ATOM 586 O O . LYS A 1 72 ? -6.542 5.330 4.235 1.00 90.06 72 LYS A O 1
ATOM 591 N N . MET A 1 73 ? -8.282 3.957 4.511 1.00 91.25 73 MET A N 1
ATOM 592 C CA . MET A 1 73 ? -7.496 2.750 4.246 1.00 91.25 73 MET A CA 1
ATOM 593 C C . MET A 1 73 ? -6.926 2.752 2.823 1.00 91.25 73 MET A C 1
ATOM 595 O O . MET A 1 73 ? -5.750 2.463 2.643 1.00 91.25 73 MET A O 1
ATOM 599 N N . LYS A 1 74 ? -7.715 3.123 1.805 1.00 88.00 74 LYS A N 1
ATOM 600 C CA . LYS A 1 74 ? -7.227 3.243 0.419 1.00 88.00 74 LYS A CA 1
ATOM 601 C C . LYS A 1 74 ? -6.077 4.248 0.307 1.00 88.00 74 LYS A C 1
ATOM 603 O O . LYS A 1 74 ? -5.088 3.961 -0.364 1.00 88.00 74 LYS A O 1
ATOM 608 N N . GLU A 1 75 ? -6.188 5.399 0.964 1.00 92.44 75 GLU A N 1
ATOM 609 C CA . GLU A 1 75 ? -5.126 6.410 1.009 1.00 92.44 75 GLU A CA 1
ATOM 610 C C . GLU A 1 75 ? -3.869 5.882 1.712 1.00 92.44 75 GLU A C 1
ATOM 612 O O . GLU A 1 75 ? -2.770 6.008 1.172 1.00 92.44 75 GLU A O 1
ATOM 617 N N . GLU A 1 76 ? -4.020 5.213 2.859 1.00 94.00 76 GLU A N 1
ATOM 618 C CA . GLU A 1 76 ? -2.910 4.569 3.572 1.00 94.00 76 GLU A CA 1
ATOM 619 C C . GLU A 1 76 ? -2.214 3.513 2.708 1.00 94.00 76 GLU A C 1
ATOM 621 O O . GLU A 1 76 ? -0.985 3.471 2.665 1.00 94.00 76 GLU A O 1
ATOM 626 N N . ILE A 1 77 ? -2.971 2.710 1.954 1.00 91.44 77 ILE A N 1
ATOM 627 C CA . ILE A 1 77 ? -2.413 1.720 1.024 1.00 91.44 77 ILE A CA 1
ATOM 628 C C . ILE A 1 77 ? -1.609 2.409 -0.078 1.00 91.44 77 ILE A C 1
ATOM 630 O O . ILE A 1 77 ? -0.492 1.980 -0.370 1.00 91.44 77 ILE A O 1
ATOM 634 N N . LYS A 1 78 ? -2.133 3.491 -0.673 1.00 90.56 78 LYS A N 1
ATOM 635 C CA . LYS A 1 78 ? -1.406 4.261 -1.695 1.00 90.56 78 LYS A CA 1
ATOM 636 C C . LYS A 1 78 ? -0.106 4.831 -1.129 1.00 90.56 78 LYS A C 1
ATOM 638 O O . LYS A 1 78 ? 0.940 4.657 -1.754 1.00 90.56 78 LYS A O 1
ATOM 643 N N . MET A 1 79 ? -0.151 5.461 0.045 1.00 94.44 79 MET A N 1
ATOM 644 C CA . MET A 1 79 ? 1.022 6.063 0.689 1.00 94.44 79 MET A CA 1
ATOM 645 C C . MET A 1 79 ? 2.076 5.012 1.053 1.00 94.44 79 MET A C 1
ATOM 647 O O . MET A 1 79 ? 3.255 5.162 0.717 1.00 94.44 79 MET A O 1
ATOM 651 N N . LEU A 1 80 ? 1.654 3.920 1.695 1.00 94.25 80 LEU A N 1
ATOM 652 C CA . LEU A 1 80 ? 2.544 2.845 2.127 1.00 94.25 80 LEU A CA 1
ATOM 653 C C . LEU A 1 80 ? 3.147 2.113 0.924 1.00 94.25 80 LEU A C 1
ATOM 655 O O . LEU A 1 80 ? 4.358 1.899 0.879 1.00 94.25 80 LEU A O 1
ATOM 659 N N . GLY A 1 81 ? 2.324 1.805 -0.082 1.00 91.94 81 GLY A N 1
ATOM 660 C CA . GLY A 1 81 ? 2.751 1.166 -1.323 1.00 91.94 81 GLY A CA 1
ATOM 661 C C . GLY A 1 81 ? 3.802 1.988 -2.067 1.00 91.94 81 GLY A C 1
ATOM 662 O O . GLY A 1 81 ? 4.871 1.466 -2.385 1.00 91.94 81 GLY A O 1
ATOM 663 N N . TYR A 1 82 ? 3.562 3.288 -2.264 1.00 91.81 82 TYR A N 1
ATOM 664 C CA . TYR A 1 82 ? 4.535 4.186 -2.897 1.00 91.81 82 TYR A CA 1
ATOM 665 C C . TYR A 1 82 ? 5.852 4.252 -2.116 1.00 91.81 82 TYR A C 1
ATOM 667 O O . TYR A 1 82 ? 6.931 4.104 -2.692 1.0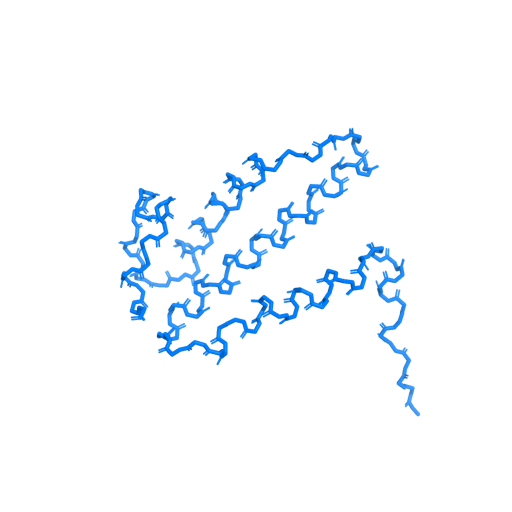0 91.81 82 TYR A O 1
ATOM 675 N N . THR A 1 83 ? 5.769 4.397 -0.791 1.00 93.69 83 THR A N 1
ATOM 676 C CA . THR A 1 83 ? 6.941 4.433 0.096 1.00 93.69 83 THR A CA 1
ATOM 677 C C . THR A 1 83 ? 7.762 3.146 -0.010 1.00 93.69 83 THR A C 1
ATOM 679 O O . THR A 1 83 ? 8.992 3.177 -0.116 1.00 93.69 83 THR A O 1
ATOM 682 N N . TRP A 1 84 ? 7.101 1.988 -0.029 1.00 93.38 84 TRP A N 1
ATOM 683 C CA . TRP A 1 84 ? 7.768 0.693 -0.156 1.00 93.38 84 TRP A CA 1
ATOM 684 C C . TRP A 1 84 ? 8.385 0.491 -1.534 1.00 93.38 84 TRP A C 1
ATOM 686 O O . TRP A 1 84 ? 9.481 -0.053 -1.639 1.00 93.38 84 TRP A O 1
ATOM 696 N N . ILE A 1 85 ? 7.736 0.961 -2.593 1.00 90.69 85 ILE A N 1
ATOM 697 C CA . ILE A 1 85 ? 8.279 0.870 -3.947 1.00 90.69 85 ILE A CA 1
ATOM 698 C C . ILE A 1 85 ? 9.533 1.729 -4.089 1.00 90.69 85 ILE A C 1
ATOM 700 O O . ILE A 1 85 ? 10.558 1.219 -4.543 1.00 90.69 85 ILE A O 1
ATOM 704 N N . LYS A 1 86 ? 9.488 2.995 -3.652 1.00 90.38 86 LYS A N 1
ATOM 705 C CA . LYS A 1 86 ? 10.636 3.915 -3.733 1.00 90.38 86 LYS A CA 1
ATOM 706 C C . LYS A 1 86 ? 11.833 3.425 -2.913 1.00 90.38 86 LYS A C 1
ATOM 708 O O . LYS A 1 86 ? 12.965 3.685 -3.303 1.00 90.38 86 LYS A O 1
ATOM 713 N N . SER A 1 87 ? 11.598 2.696 -1.820 1.00 90.56 87 SER A N 1
ATOM 714 C CA . SER A 1 87 ? 12.662 2.155 -0.961 1.00 90.56 87 SER A CA 1
ATOM 715 C C . SER A 1 87 ? 13.166 0.761 -1.361 1.00 90.56 87 SER A C 1
ATOM 717 O O . SER A 1 87 ? 14.339 0.461 -1.152 1.00 90.56 87 SER A O 1
ATOM 719 N N . ARG A 1 88 ? 12.321 -0.116 -1.929 1.00 85.94 88 ARG A N 1
ATOM 720 C CA . ARG A 1 88 ? 12.646 -1.548 -2.144 1.00 85.94 88 ARG A CA 1
ATOM 721 C C . ARG A 1 88 ? 12.832 -1.957 -3.605 1.00 85.94 88 ARG A C 1
ATOM 723 O O . ARG A 1 88 ? 13.271 -3.083 -3.882 1.00 85.94 88 ARG A O 1
ATOM 730 N N . VAL A 1 89 ? 12.492 -1.090 -4.556 1.00 84.31 89 VAL A N 1
ATOM 731 C CA . VAL A 1 89 ? 12.635 -1.360 -5.990 1.00 84.31 89 VAL A CA 1
ATOM 732 C C . VAL A 1 89 ? 13.676 -0.406 -6.575 1.00 84.31 89 VAL A C 1
ATOM 734 O O . VAL A 1 89 ? 13.517 0.810 -6.552 1.00 84.31 89 VAL A O 1
ATOM 737 N N . LYS A 1 90 ? 14.767 -0.966 -7.112 1.00 82.50 90 LYS A N 1
ATOM 738 C CA . LYS A 1 90 ? 15.849 -0.183 -7.723 1.00 82.50 90 LYS A CA 1
ATOM 739 C C . LYS A 1 90 ? 15.370 0.514 -9.005 1.00 82.50 90 LYS A C 1
ATOM 741 O O . LYS A 1 90 ? 14.510 -0.012 -9.718 1.00 82.50 90 LYS A O 1
ATOM 746 N N . ASN A 1 91 ? 15.958 1.676 -9.296 1.00 80.81 91 ASN A N 1
ATOM 747 C CA . ASN A 1 91 ? 15.765 2.465 -10.521 1.00 80.81 91 ASN A CA 1
ATOM 748 C C . ASN A 1 91 ? 14.307 2.856 -10.821 1.00 80.81 91 ASN A C 1
ATOM 750 O O . ASN A 1 91 ? 13.923 2.935 -11.987 1.00 80.81 91 ASN A O 1
ATOM 754 N N . VAL A 1 92 ? 13.454 3.015 -9.802 1.00 81.94 92 VAL A N 1
ATOM 755 C CA . VAL A 1 92 ? 12.045 3.394 -10.001 1.00 81.94 9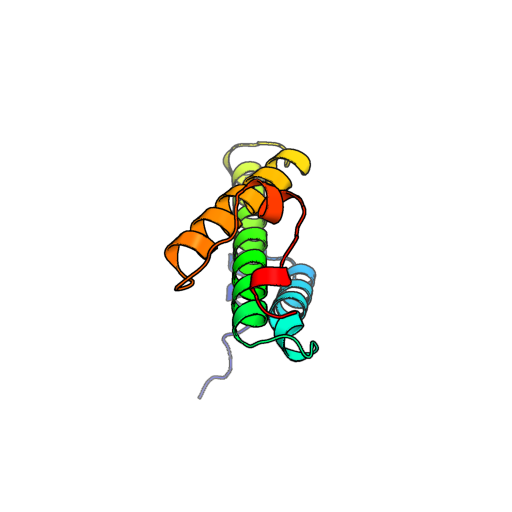2 VAL A CA 1
ATOM 756 C C . VAL A 1 92 ? 11.895 4.898 -10.182 1.00 81.94 92 VAL A C 1
ATOM 758 O O . VAL A 1 92 ? 12.075 5.671 -9.240 1.00 81.94 92 VAL A O 1
ATOM 761 N N . SER A 1 93 ? 11.474 5.289 -11.381 1.00 83.25 93 SER A N 1
ATOM 762 C CA . SER A 1 93 ? 11.136 6.660 -11.760 1.00 83.25 93 SER A CA 1
ATOM 763 C C . SER A 1 93 ? 9.619 6.854 -11.892 1.00 83.25 93 SER A C 1
ATOM 765 O O . SER A 1 93 ? 9.156 7.386 -12.893 1.00 83.25 93 SER A O 1
ATOM 767 N N . ILE A 1 94 ? 8.839 6.387 -10.911 1.00 87.00 94 ILE A N 1
ATOM 768 C CA . ILE A 1 94 ? 7.399 6.679 -10.839 1.00 87.00 94 ILE A CA 1
ATOM 769 C C . ILE A 1 94 ? 7.168 7.923 -9.977 1.00 87.00 94 ILE A C 1
ATOM 771 O O . ILE A 1 94 ? 7.767 8.044 -8.895 1.00 87.00 94 ILE A O 1
ATOM 775 N N . SER A 1 95 ? 6.342 8.854 -10.458 1.00 90.31 95 SER A N 1
ATOM 776 C CA . SER A 1 95 ? 5.888 9.992 -9.660 1.00 90.31 95 SER A CA 1
ATOM 777 C C . SER A 1 95 ? 4.711 9.592 -8.763 1.00 90.31 95 SER A C 1
ATOM 779 O O . SER A 1 95 ? 4.069 8.560 -8.960 1.00 90.31 95 SER A O 1
ATOM 781 N N . TRP A 1 96 ? 4.406 10.410 -7.755 1.00 89.62 96 TRP A N 1
ATOM 782 C CA . TRP A 1 96 ? 3.220 10.192 -6.920 1.00 89.62 96 TRP A CA 1
ATOM 783 C C . TRP A 1 96 ? 1.909 10.300 -7.720 1.00 89.62 96 TRP A C 1
ATOM 785 O O . TRP A 1 96 ? 0.950 9.594 -7.415 1.00 89.62 96 TRP A O 1
ATOM 795 N N . SER A 1 97 ? 1.875 11.152 -8.751 1.00 88.56 97 SER A N 1
ATOM 796 C CA . SER A 1 97 ? 0.704 11.323 -9.621 1.00 88.56 97 SER A CA 1
ATOM 797 C C . SER A 1 97 ? 0.442 10.059 -10.441 1.00 88.56 97 SER A C 1
ATOM 799 O O . SER A 1 97 ? -0.649 9.495 -10.370 1.00 88.56 97 SER A O 1
ATOM 801 N N . ASP A 1 98 ? 1.473 9.551 -11.125 1.00 86.69 98 ASP A N 1
ATOM 802 C CA . ASP A 1 98 ? 1.398 8.313 -11.917 1.00 86.69 98 ASP A CA 1
ATOM 803 C C . ASP A 1 98 ? 0.968 7.138 -11.032 1.00 86.69 98 ASP A C 1
ATOM 805 O O . ASP A 1 98 ? 0.077 6.364 -11.376 1.00 86.69 98 ASP A O 1
ATOM 809 N N . TRP A 1 99 ? 1.534 7.069 -9.823 1.00 88.50 99 TRP A N 1
ATOM 810 C CA . TRP A 1 99 ? 1.159 6.089 -8.814 1.00 88.50 99 TRP A CA 1
ATOM 811 C C . TRP A 1 99 ? -0.317 6.166 -8.415 1.00 88.50 99 TRP A C 1
ATOM 813 O O . TRP A 1 99 ? -1.011 5.150 -8.376 1.00 88.50 99 TRP A O 1
ATOM 823 N N . CYS A 1 100 ? -0.812 7.367 -8.113 1.00 85.00 100 CYS A N 1
ATOM 824 C CA . CYS A 1 100 ? -2.198 7.570 -7.704 1.00 85.00 100 CYS A CA 1
ATOM 825 C C . CYS A 1 100 ? -3.205 7.170 -8.783 1.00 85.00 100 CYS A C 1
ATOM 827 O O . CYS A 1 100 ? -4.311 6.747 -8.420 1.00 85.00 100 CYS A O 1
ATOM 829 N N . ASN A 1 101 ? -2.797 7.283 -10.049 1.00 83.19 101 ASN A N 1
ATOM 830 C CA . ASN A 1 101 ? -3.543 6.892 -11.241 1.00 83.19 101 ASN A CA 1
ATOM 831 C C . ASN A 1 101 ? -3.306 5.428 -11.657 1.00 83.19 101 ASN A C 1
ATOM 833 O O . ASN A 1 101 ? -3.892 4.983 -12.639 1.00 83.19 101 ASN A O 1
ATOM 837 N N . PHE A 1 102 ? -2.483 4.674 -10.915 1.00 73.62 102 PHE A N 1
ATOM 838 C CA . PHE A 1 102 ? -2.066 3.307 -11.254 1.00 73.62 102 PHE A CA 1
ATOM 839 C C . PHE A 1 102 ? -1.447 3.174 -12.658 1.00 73.62 102 PHE A C 1
ATOM 841 O O . PHE A 1 102 ? -1.533 2.119 -13.289 1.00 73.62 102 PHE A O 1
ATOM 848 N N . ASP A 1 103 ? -0.758 4.216 -13.126 1.00 77.38 103 ASP A N 1
ATOM 849 C CA . ASP A 1 103 ? 0.047 4.146 -14.340 1.00 77.38 103 ASP A CA 1
ATOM 850 C C . ASP A 1 103 ? 1.364 3.407 -14.043 1.00 77.38 103 ASP A C 1
ATOM 852 O O . ASP A 1 103 ? 2.340 3.952 -13.519 1.00 77.38 103 ASP A O 1
ATOM 856 N N . LEU A 1 104 ? 1.358 2.103 -14.329 1.00 71.56 104 LEU A N 1
ATOM 857 C CA . LEU A 1 104 ? 2.475 1.194 -14.080 1.00 71.56 104 LEU A CA 1
ATOM 858 C C . LEU A 1 104 ? 3.332 0.938 -15.330 1.00 71.56 104 LEU A C 1
ATOM 860 O O . LEU A 1 104 ? 4.149 0.015 -15.311 1.00 71.56 104 LEU A O 1
ATOM 864 N N . ILE A 1 105 ? 3.198 1.743 -16.394 1.00 71.88 105 ILE A N 1
ATOM 865 C CA . ILE A 1 105 ? 3.917 1.555 -17.670 1.00 71.88 105 ILE A CA 1
ATOM 866 C C . ILE A 1 105 ? 5.441 1.488 -17.459 1.00 71.88 105 ILE A C 1
ATOM 868 O O . ILE A 1 105 ? 6.127 0.661 -18.062 1.00 71.88 105 ILE A O 1
ATOM 872 N N . CYS A 1 106 ? 5.980 2.267 -16.514 1.00 69.00 106 CYS A N 1
ATOM 873 C CA . CYS A 1 106 ? 7.410 2.269 -16.172 1.00 69.00 106 CYS A CA 1
ATOM 874 C C . CYS A 1 106 ? 7.941 0.934 -15.598 1.00 69.00 106 CYS A C 1
ATOM 876 O O . CYS A 1 106 ? 9.155 0.757 -15.438 1.00 69.00 106 CYS A O 1
ATOM 878 N N . PHE A 1 107 ? 7.055 -0.017 -15.290 1.00 69.12 107 PHE A N 1
ATOM 879 C CA . PHE A 1 107 ? 7.401 -1.343 -14.789 1.00 69.12 107 PHE A CA 1
ATOM 880 C C . PHE A 1 107 ? 7.363 -2.444 -15.852 1.00 69.12 107 PHE A C 1
ATOM 882 O O . PHE A 1 107 ? 7.663 -3.584 -15.504 1.00 69.12 107 PHE A O 1
ATOM 889 N N . GLY A 1 108 ? 7.070 -2.133 -17.119 1.00 61.56 108 GLY A N 1
ATOM 890 C CA . GLY A 1 108 ? 7.008 -3.126 -18.198 1.00 61.56 108 GLY A CA 1
ATOM 891 C C . GLY A 1 108 ? 5.849 -4.103 -17.996 1.00 61.56 108 GLY A C 1
ATOM 892 O O . GLY A 1 108 ? 6.085 -5.280 -17.704 1.00 61.56 108 GLY A O 1
ATOM 893 N N . VAL A 1 109 ? 4.626 -3.561 -18.046 1.00 57.06 109 VAL A N 1
ATOM 894 C CA . VAL A 1 109 ? 3.359 -4.316 -18.066 1.00 57.06 109 VAL A CA 1
ATOM 895 C C . VAL A 1 109 ? 3.282 -5.152 -19.334 1.00 57.06 109 VAL A C 1
ATOM 897 O O . VAL A 1 109 ? 3.640 -4.606 -20.400 1.00 57.06 109 VAL A O 1
#

pLDDT: mean 74.74, std 17.7, range [27.62, 94.44]

Secondary structure (DSSP, 8-state):
-----SSHHHHHHT--HHHHHHHHHHHHHHHHS---HHHHHHHHHHHHHHHHHHHHHHHHHHHH-PPP-HHHHHHHHHHHHHHHHHHHSTT----HHHHHTT--GGG--